Protein AF-A0A9D5MYF9-F1 (afdb_monomer_lite)

Structure (mmCIF, N/CA/C/O backbone):
data_AF-A0A9D5MYF9-F1
#
_entry.id   AF-A0A9D5MYF9-F1
#
loop_
_atom_site.group_PDB
_atom_site.id
_atom_site.type_symbol
_atom_site.label_atom_id
_atom_site.label_alt_id
_atom_site.label_comp_id
_atom_site.label_asym_id
_atom_site.label_entity_id
_atom_site.label_seq_id
_atom_site.pdbx_PDB_ins_code
_atom_site.Cartn_x
_atom_site.Cartn_y
_atom_site.Cartn_z
_atom_site.occupancy
_atom_site.B_iso_or_equiv
_atom_site.auth_seq_id
_atom_site.auth_comp_id
_atom_site.auth_asym_id
_atom_site.auth_atom_id
_atom_site.pdbx_PDB_model_num
ATOM 1 N N . MET A 1 1 ? 3.132 -4.248 -34.704 1.00 48.91 1 MET A N 1
ATOM 2 C CA . MET A 1 1 ? 4.388 -4.102 -33.923 1.00 48.91 1 MET A CA 1
ATOM 3 C C . MET A 1 1 ? 4.997 -2.710 -34.088 1.00 48.91 1 MET A C 1
ATOM 5 O O . MET A 1 1 ? 5.296 -2.095 -33.080 1.00 48.91 1 MET A O 1
ATOM 9 N N . GLN A 1 2 ? 5.105 -2.172 -35.312 1.00 52.25 2 GLN A N 1
ATOM 10 C CA . GLN A 1 2 ? 5.532 -0.778 -35.547 1.00 52.25 2 GLN A CA 1
ATOM 11 C C . GLN A 1 2 ? 4.551 0.297 -35.038 1.00 52.25 2 GLN A C 1
ATOM 13 O O . GLN A 1 2 ? 4.984 1.400 -34.733 1.00 52.25 2 GLN A O 1
ATOM 18 N N . GLU A 1 3 ? 3.259 -0.014 -34.887 1.00 58.16 3 GLU A N 1
ATOM 19 C CA . GLU A 1 3 ? 2.247 0.952 -34.410 1.00 58.16 3 GLU A CA 1
ATOM 20 C C . GLU A 1 3 ? 2.482 1.480 -32.986 1.00 58.16 3 GLU A C 1
ATOM 22 O O . GLU A 1 3 ? 2.078 2.598 -32.687 1.00 58.16 3 GLU A O 1
ATOM 27 N N . PHE A 1 4 ? 3.171 0.729 -32.121 1.00 56.75 4 PHE A N 1
ATOM 28 C CA . PHE A 1 4 ? 3.470 1.156 -30.745 1.00 56.75 4 PHE A CA 1
ATOM 29 C C . PHE A 1 4 ? 4.766 1.975 -30.623 1.00 56.75 4 PHE A C 1
ATOM 31 O O . PHE A 1 4 ? 5.121 2.409 -29.532 1.00 56.75 4 PHE A O 1
ATOM 38 N N . LEU A 1 5 ? 5.482 2.184 -31.733 1.00 62.19 5 LEU A N 1
ATOM 39 C CA . LEU A 1 5 ? 6.820 2.785 -31.769 1.00 62.19 5 LEU A CA 1
ATOM 40 C C . LEU A 1 5 ? 6.843 4.153 -32.442 1.00 62.19 5 LEU A C 1
ATOM 42 O O . LEU A 1 5 ? 7.899 4.622 -32.853 1.00 62.19 5 LEU A O 1
ATOM 46 N N . SER A 1 6 ? 5.691 4.815 -32.530 1.00 60.44 6 SER A N 1
ATOM 47 C CA . SER A 1 6 ? 5.543 6.120 -33.179 1.00 60.44 6 SER A CA 1
ATOM 48 C C . SER A 1 6 ? 6.525 7.186 -32.666 1.00 60.44 6 SER A C 1
ATOM 50 O O . SER A 1 6 ? 6.841 8.097 -33.424 1.00 60.44 6 SER A O 1
ATOM 52 N N . ASN A 1 7 ? 7.063 7.034 -31.445 1.00 64.06 7 ASN A N 1
ATOM 53 C CA . ASN A 1 7 ? 8.039 7.944 -30.832 1.00 64.06 7 ASN A CA 1
ATOM 54 C C . ASN A 1 7 ? 9.295 7.258 -30.234 1.00 64.06 7 ASN A C 1
ATOM 56 O O . ASN A 1 7 ? 10.065 7.924 -29.546 1.00 64.06 7 ASN A O 1
ATOM 60 N N . GLY A 1 8 ? 9.499 5.948 -30.427 1.00 63.88 8 GLY A N 1
ATOM 61 C CA . GLY A 1 8 ? 10.541 5.179 -29.724 1.00 63.88 8 GLY A CA 1
ATOM 62 C C . GLY A 1 8 ? 11.641 4.651 -30.644 1.00 63.88 8 GLY A C 1
ATOM 63 O O . GLY A 1 8 ? 11.347 4.029 -31.664 1.00 63.88 8 GLY A O 1
ATOM 64 N N . ASP A 1 9 ? 12.909 4.847 -30.274 1.00 71.06 9 ASP A N 1
ATOM 65 C CA . ASP A 1 9 ? 14.040 4.259 -30.997 1.00 71.06 9 ASP A CA 1
ATOM 66 C C . ASP A 1 9 ? 14.179 2.767 -30.651 1.00 71.06 9 ASP A C 1
ATOM 68 O O . ASP A 1 9 ? 14.528 2.375 -29.533 1.00 71.06 9 ASP A O 1
ATOM 72 N N . VAL A 1 10 ? 13.895 1.929 -31.649 1.00 72.50 10 VAL A N 1
ATOM 73 C CA . VAL A 1 10 ? 13.893 0.460 -31.569 1.00 72.50 10 VAL A CA 1
ATOM 74 C C . VAL A 1 10 ? 15.226 -0.096 -31.067 1.00 72.50 10 VAL A C 1
ATOM 76 O O . VAL A 1 10 ? 15.255 -1.145 -30.422 1.00 72.50 10 VAL A O 1
ATOM 79 N N . SER A 1 11 ? 16.318 0.632 -31.306 1.00 76.00 11 SER A N 1
ATOM 80 C CA . SER A 1 11 ? 17.676 0.284 -30.882 1.00 76.00 11 SER A CA 1
ATOM 81 C C . SER A 1 11 ? 17.811 0.125 -29.364 1.00 76.00 11 SER A C 1
ATOM 83 O O . SER A 1 11 ? 18.667 -0.630 -28.907 1.00 76.00 11 SER A O 1
ATOM 85 N N . TYR A 1 12 ? 16.961 0.807 -28.586 1.00 73.44 12 TYR A N 1
ATOM 86 C CA . TYR A 1 12 ? 17.037 0.865 -27.122 1.00 73.44 12 TYR A CA 1
ATOM 87 C C . TYR A 1 12 ? 16.016 -0.021 -26.394 1.00 73.44 12 TYR A C 1
ATOM 89 O O . TYR A 1 12 ? 15.959 -0.017 -25.163 1.00 73.44 12 TYR A O 1
ATOM 97 N N . LEU A 1 13 ? 15.211 -0.803 -27.121 1.00 74.81 13 LEU A N 1
ATOM 98 C CA . LEU A 1 13 ? 14.183 -1.661 -26.515 1.00 74.81 13 LEU A CA 1
ATOM 99 C C . LEU A 1 13 ? 14.727 -2.974 -25.954 1.00 74.81 13 LEU A C 1
ATOM 101 O O . LEU A 1 13 ? 14.064 -3.578 -25.120 1.00 74.81 13 LEU A O 1
ATOM 105 N N . TYR A 1 14 ? 15.892 -3.423 -26.434 1.00 83.06 14 TYR A N 1
ATOM 106 C CA . TYR A 1 14 ? 16.579 -4.654 -26.017 1.00 83.06 14 TYR A CA 1
ATOM 107 C C . TYR A 1 14 ? 15.629 -5.808 -25.611 1.00 83.06 14 TYR A C 1
ATOM 109 O O . TYR A 1 14 ? 15.732 -6.318 -24.495 1.00 83.06 14 TYR A O 1
ATOM 117 N N . PRO A 1 15 ? 14.712 -6.249 -26.498 1.00 80.69 15 PRO A N 1
ATOM 118 C CA . PRO A 1 15 ? 13.628 -7.187 -26.168 1.00 80.69 15 PRO A CA 1
ATOM 119 C C . PRO A 1 15 ? 14.103 -8.572 -25.701 1.00 80.69 15 PRO A C 1
ATOM 121 O O . PRO A 1 15 ? 13.327 -9.352 -25.161 1.00 80.69 15 PRO A O 1
ATOM 124 N N . GLN A 1 16 ? 15.374 -8.897 -25.927 1.00 86.88 16 GLN A N 1
ATOM 125 C CA . GLN A 1 16 ? 16.034 -10.093 -25.414 1.00 86.88 16 GLN A CA 1
ATOM 126 C C . GLN A 1 16 ? 16.284 -10.062 -23.898 1.00 86.88 16 GLN A C 1
ATOM 128 O O . GLN A 1 16 ? 16.585 -11.102 -23.313 1.00 86.88 16 GLN A O 1
ATOM 133 N N . LEU A 1 17 ? 16.223 -8.887 -23.264 1.00 85.69 17 LEU A N 1
ATOM 134 C CA . LEU A 1 17 ? 16.362 -8.759 -21.820 1.00 85.69 17 LEU A CA 1
ATOM 135 C C . LEU A 1 17 ? 15.024 -9.089 -21.142 1.00 85.69 17 LEU A C 1
ATOM 137 O O . LEU A 1 17 ? 13.972 -8.675 -21.621 1.00 85.69 17 LEU A O 1
ATOM 141 N N . PRO A 1 18 ? 15.039 -9.795 -19.998 1.00 86.19 18 PRO A N 1
ATOM 142 C CA . PRO A 1 18 ? 13.816 -10.175 -19.286 1.00 86.19 18 PRO A CA 1
ATOM 143 C C . PRO A 1 18 ? 13.139 -8.997 -18.566 1.00 86.19 18 PRO A C 1
ATOM 145 O O . PRO A 1 18 ? 12.102 -9.180 -17.936 1.00 86.19 18 PRO A O 1
ATOM 148 N N . MET A 1 19 ? 13.739 -7.807 -18.612 1.00 84.25 19 MET A N 1
ATOM 149 C CA . MET A 1 19 ? 13.280 -6.602 -17.930 1.00 84.25 19 MET A CA 1
ATOM 150 C C . MET A 1 19 ? 13.162 -5.449 -18.921 1.00 84.25 19 MET A C 1
ATOM 152 O O . MET A 1 19 ? 13.928 -5.369 -19.882 1.00 84.25 19 MET A O 1
ATOM 156 N N . ALA A 1 20 ? 12.232 -4.534 -18.652 1.00 87.44 20 ALA A N 1
ATOM 157 C CA . ALA A 1 20 ? 12.121 -3.308 -19.423 1.00 87.44 20 ALA A CA 1
ATOM 158 C C . ALA A 1 20 ? 13.383 -2.446 -19.261 1.00 87.44 20 ALA A C 1
ATOM 160 O O . ALA A 1 20 ? 13.934 -2.314 -18.167 1.00 87.44 20 ALA A O 1
ATOM 161 N N . THR A 1 21 ? 13.842 -1.848 -20.355 1.00 85.62 21 THR A N 1
ATOM 162 C CA . THR A 1 21 ? 15.033 -0.985 -20.367 1.00 85.62 21 THR A CA 1
ATOM 163 C C . THR A 1 21 ? 14.710 0.486 -20.158 1.00 85.62 21 THR A C 1
ATOM 165 O O . THR A 1 21 ? 15.584 1.250 -19.755 1.00 85.62 21 THR A O 1
ATOM 168 N N . THR A 1 22 ? 13.464 0.888 -20.402 1.00 86.50 22 THR A N 1
ATOM 169 C CA . THR A 1 22 ? 12.981 2.241 -20.126 1.00 86.50 22 THR A CA 1
ATOM 170 C C . THR A 1 22 ? 12.575 2.375 -18.662 1.00 86.50 22 THR A C 1
ATOM 172 O O . THR A 1 22 ? 12.059 1.428 -18.066 1.00 86.50 22 THR A O 1
ATOM 175 N N . LEU A 1 23 ? 12.762 3.564 -18.085 1.00 86.88 23 LEU A N 1
ATOM 176 C CA . LEU A 1 23 ? 12.315 3.852 -16.718 1.00 86.88 23 LEU A CA 1
ATOM 177 C C . LEU A 1 23 ? 10.795 3.694 -16.598 1.00 86.88 23 LEU A C 1
ATOM 179 O O . LEU A 1 23 ? 10.301 3.108 -15.638 1.00 86.88 23 LEU A O 1
ATOM 183 N N . GLU A 1 24 ? 10.056 4.145 -17.614 1.00 88.31 24 GLU A N 1
ATOM 184 C CA . GLU A 1 24 ? 8.607 3.992 -17.710 1.00 88.31 24 GLU A CA 1
ATOM 185 C C . GLU A 1 24 ? 8.199 2.518 -17.750 1.00 88.31 24 GLU A C 1
ATOM 187 O O . GLU A 1 24 ? 7.209 2.141 -17.141 1.00 88.31 24 GLU A O 1
ATOM 192 N N . GLY A 1 25 ? 8.958 1.655 -18.425 1.00 88.25 25 GLY A N 1
ATOM 193 C CA . GLY A 1 25 ? 8.666 0.225 -18.443 1.00 88.25 25 GLY A CA 1
ATOM 194 C C . GLY A 1 25 ? 9.023 -0.472 -17.127 1.00 88.25 25 GLY A C 1
ATOM 195 O O . GLY A 1 25 ? 8.352 -1.425 -16.743 1.00 88.25 25 GLY A O 1
ATOM 196 N N . GLN A 1 26 ? 10.051 0.005 -16.419 1.00 88.94 26 GLN A N 1
ATOM 197 C CA . GLN A 1 26 ? 10.461 -0.539 -15.120 1.00 88.94 26 GLN A CA 1
ATOM 198 C C . GLN A 1 26 ? 9.506 -0.158 -13.986 1.00 88.94 26 GLN A C 1
ATOM 200 O O . GLN A 1 26 ? 9.329 -0.949 -13.061 1.00 88.94 26 GLN A O 1
ATOM 205 N N . ILE A 1 27 ? 8.867 1.017 -14.049 1.00 92.12 27 ILE A N 1
ATOM 206 C CA . ILE A 1 27 ? 7.917 1.446 -13.012 1.00 92.12 27 ILE A CA 1
ATOM 207 C C . ILE A 1 27 ? 6.567 0.722 -13.109 1.00 92.12 27 ILE A C 1
ATOM 209 O O . ILE A 1 27 ? 5.915 0.534 -12.086 1.00 92.12 27 ILE A O 1
ATOM 213 N N . ILE A 1 28 ? 6.161 0.266 -14.301 1.00 92.75 28 ILE A N 1
ATOM 214 C CA . ILE A 1 28 ? 4.888 -0.446 -14.527 1.00 92.75 28 ILE A CA 1
ATOM 215 C C . ILE A 1 28 ? 4.689 -1.646 -13.586 1.00 92.75 28 ILE A C 1
ATOM 217 O O . ILE A 1 28 ? 3.675 -1.654 -12.893 1.00 92.75 28 ILE A O 1
ATOM 221 N N . PRO A 1 29 ? 5.607 -2.630 -13.485 1.00 92.88 29 PRO A N 1
ATOM 222 C CA . PRO A 1 29 ? 5.408 -3.775 -12.591 1.00 92.88 29 PRO A CA 1
ATOM 223 C C . PRO A 1 29 ? 5.352 -3.380 -11.109 1.00 92.88 29 PRO A C 1
ATOM 225 O O . PRO A 1 29 ? 4.657 -4.023 -10.332 1.00 92.88 29 PRO A O 1
ATOM 228 N N . ILE A 1 30 ? 6.052 -2.313 -10.707 1.00 93.81 30 ILE A N 1
ATOM 229 C CA . ILE A 1 30 ? 5.993 -1.803 -9.329 1.00 93.81 30 ILE A CA 1
ATOM 230 C C . ILE A 1 30 ? 4.627 -1.160 -9.064 1.00 93.81 30 ILE A C 1
ATOM 232 O O . ILE A 1 30 ? 4.017 -1.411 -8.028 1.00 93.81 30 ILE A O 1
ATOM 236 N N . ALA A 1 31 ? 4.130 -0.349 -10.002 1.00 94.56 31 ALA A N 1
ATOM 237 C CA . ALA A 1 31 ? 2.816 0.275 -9.903 1.00 94.56 31 ALA A CA 1
ATOM 238 C C . ALA A 1 31 ? 1.690 -0.769 -9.862 1.00 94.56 31 ALA A C 1
ATOM 240 O O . ALA A 1 31 ? 0.752 -0.614 -9.082 1.00 94.56 31 ALA A O 1
ATOM 241 N N . ASP A 1 32 ? 1.813 -1.836 -10.653 1.00 95.88 32 ASP A N 1
ATOM 242 C CA . ASP A 1 32 ? 0.854 -2.941 -10.680 1.00 95.88 32 ASP A CA 1
ATOM 243 C C . ASP A 1 32 ? 0.825 -3.693 -9.339 1.00 95.88 32 ASP A C 1
ATOM 245 O O . ASP A 1 32 ? -0.243 -3.882 -8.761 1.00 95.88 32 ASP A O 1
ATOM 249 N N . GLU A 1 33 ? 1.992 -4.004 -8.759 1.00 95.25 33 GLU A N 1
ATOM 250 C CA . GLU A 1 33 ? 2.065 -4.626 -7.430 1.00 95.25 33 GLU A CA 1
ATOM 251 C C . GLU A 1 33 ? 1.467 -3.711 -6.344 1.00 95.25 33 GLU A C 1
ATOM 253 O O . GLU A 1 33 ? 0.706 -4.178 -5.499 1.00 95.25 33 GLU A O 1
ATOM 258 N N . ILE A 1 34 ? 1.743 -2.399 -6.364 1.00 93.88 34 ILE A N 1
ATOM 259 C CA . ILE A 1 34 ? 1.140 -1.448 -5.409 1.00 93.88 34 ILE A CA 1
ATOM 260 C C . ILE A 1 34 ? -0.388 -1.422 -5.557 1.00 93.88 34 ILE A C 1
ATOM 262 O O . ILE A 1 34 ? -1.100 -1.456 -4.549 1.00 93.88 34 ILE A O 1
ATOM 266 N N . ALA A 1 35 ? -0.900 -1.382 -6.789 1.00 93.75 35 ALA A N 1
ATOM 267 C CA . ALA A 1 35 ? -2.334 -1.377 -7.062 1.00 93.75 35 ALA A CA 1
ATOM 268 C C . ALA A 1 35 ? -2.999 -2.680 -6.596 1.00 93.75 35 ALA A C 1
ATOM 270 O O . ALA A 1 35 ? -4.026 -2.638 -5.916 1.00 93.75 35 ALA A O 1
ATOM 271 N N . GLN A 1 36 ? -2.384 -3.829 -6.880 1.00 94.44 36 GLN A N 1
ATOM 272 C CA . GLN A 1 36 ? -2.890 -5.126 -6.446 1.00 94.44 36 GLN A CA 1
ATOM 273 C C . GLN A 1 36 ? -2.933 -5.226 -4.917 1.00 94.44 36 GLN A C 1
ATOM 275 O O . GLN A 1 36 ? -3.966 -5.578 -4.354 1.00 94.44 36 GLN A O 1
ATOM 280 N N . ARG A 1 37 ? -1.860 -4.825 -4.221 1.00 90.75 37 ARG A N 1
ATOM 281 C CA . ARG A 1 37 ? -1.830 -4.815 -2.747 1.00 90.75 37 ARG A CA 1
ATOM 282 C C . ARG A 1 37 ? -2.840 -3.854 -2.138 1.00 90.75 37 ARG A C 1
ATOM 284 O O . ARG A 1 37 ? -3.387 -4.148 -1.078 1.00 90.75 37 ARG A O 1
ATOM 291 N N . SER A 1 38 ? -3.081 -2.717 -2.787 1.00 90.38 38 SER A N 1
ATOM 292 C CA . SER A 1 38 ? -4.120 -1.777 -2.373 1.00 90.38 38 SER A CA 1
ATOM 293 C C . SER A 1 38 ? -5.500 -2.424 -2.416 1.00 90.38 38 SER A C 1
ATOM 295 O O . SER A 1 38 ? -6.250 -2.306 -1.451 1.00 90.38 38 SER A O 1
ATOM 297 N N . HIS A 1 39 ? -5.828 -3.103 -3.516 1.00 91.44 39 HIS A N 1
ATOM 298 C CA . HIS A 1 39 ? -7.108 -3.790 -3.664 1.00 91.44 39 HIS A CA 1
ATOM 299 C C . HIS A 1 39 ? -7.252 -4.944 -2.675 1.00 91.44 39 HIS A C 1
ATOM 301 O O . HIS A 1 39 ? -8.260 -5.007 -1.979 1.00 91.44 39 HIS A O 1
ATOM 307 N N . ASP A 1 40 ? -6.220 -5.779 -2.525 1.00 92.75 40 ASP A N 1
ATOM 308 C CA . ASP A 1 40 ? -6.224 -6.875 -1.551 1.00 92.75 40 ASP A CA 1
ATOM 309 C C . ASP A 1 40 ? -6.501 -6.364 -0.127 1.00 92.75 40 ASP A C 1
ATOM 311 O O . ASP A 1 40 ? -7.241 -6.988 0.638 1.00 92.75 40 ASP A O 1
ATOM 315 N N . LEU A 1 41 ? -5.900 -5.228 0.246 1.00 90.19 41 LEU A N 1
ATOM 316 C CA . LEU A 1 41 ? -6.079 -4.623 1.562 1.00 90.19 41 LEU A CA 1
ATOM 317 C C . LEU A 1 41 ? -7.499 -4.069 1.748 1.00 90.19 41 LEU A C 1
ATOM 319 O O . LEU A 1 41 ? -8.104 -4.306 2.794 1.00 90.19 41 LEU A O 1
ATOM 323 N N . ASP A 1 42 ? -8.022 -3.353 0.754 1.00 90.94 42 ASP A N 1
ATOM 324 C CA . ASP A 1 42 ? -9.369 -2.773 0.790 1.00 90.94 42 ASP A CA 1
ATOM 325 C C . ASP A 1 42 ? -10.447 -3.871 0.849 1.00 90.94 42 ASP A C 1
ATOM 327 O O . ASP A 1 42 ? -11.310 -3.852 1.728 1.00 90.94 42 ASP A O 1
ATOM 331 N N . ASP A 1 43 ? -10.316 -4.911 0.020 1.00 92.44 43 ASP A N 1
ATOM 332 C CA . ASP A 1 43 ? -11.210 -6.074 0.010 1.00 92.44 43 ASP A CA 1
ATOM 333 C C . ASP A 1 43 ? -11.128 -6.871 1.323 1.00 92.44 43 ASP A C 1
ATOM 335 O O . ASP A 1 43 ? -12.145 -7.345 1.843 1.00 92.44 43 ASP A O 1
ATOM 339 N N . SER A 1 44 ? -9.935 -6.996 1.915 1.00 92.06 44 SER A N 1
ATOM 340 C CA . SER A 1 44 ? -9.753 -7.653 3.219 1.00 92.06 44 SER A CA 1
ATOM 341 C C . SER A 1 44 ? -10.449 -6.893 4.352 1.00 92.06 44 SER A C 1
ATOM 343 O O . SER A 1 44 ? -11.042 -7.518 5.236 1.00 92.06 44 SER A O 1
ATOM 345 N N . PHE A 1 45 ? -10.417 -5.557 4.318 1.00 90.31 45 PHE A N 1
ATOM 346 C CA . PHE A 1 45 ? -11.155 -4.718 5.261 1.00 90.31 45 PHE A CA 1
ATOM 347 C C . PHE A 1 45 ? -12.667 -4.782 5.027 1.00 90.31 45 PHE A C 1
ATOM 349 O O . PHE A 1 45 ? -13.431 -4.915 5.985 1.00 90.31 45 PHE A O 1
ATOM 356 N N . ALA A 1 46 ? -13.114 -4.714 3.770 1.00 88.62 46 ALA A N 1
ATOM 357 C CA . ALA A 1 46 ? -14.530 -4.752 3.410 1.00 88.62 46 ALA A CA 1
ATOM 358 C C . ALA A 1 46 ? -15.188 -6.101 3.748 1.00 88.62 46 ALA A C 1
ATOM 360 O O . 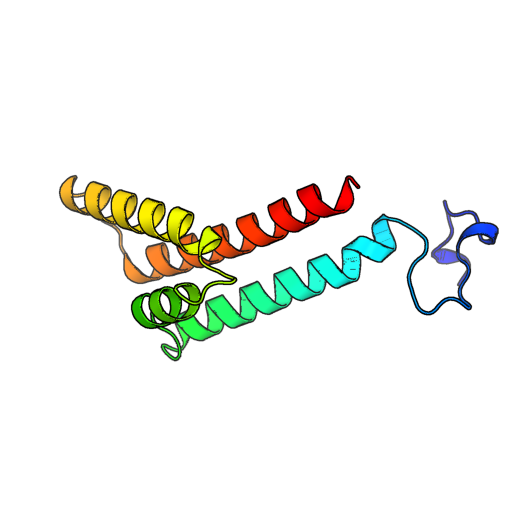ALA A 1 46 ? -16.338 -6.144 4.185 1.00 88.62 46 ALA A O 1
ATOM 361 N N . SER A 1 47 ? -14.449 -7.202 3.592 1.00 91.38 47 SER A N 1
ATOM 362 C CA . SER A 1 47 ? -14.898 -8.556 3.944 1.00 91.38 47 SER A CA 1
ATOM 363 C C . SER A 1 47 ? -14.800 -8.879 5.440 1.00 91.38 47 SER A C 1
ATOM 365 O O . SER A 1 47 ? -15.312 -9.912 5.873 1.00 91.38 47 SER A O 1
ATOM 367 N N . GLY A 1 48 ? -14.156 -8.019 6.239 1.00 87.75 48 GLY A N 1
ATOM 368 C CA . GLY A 1 48 ? -13.929 -8.241 7.669 1.00 87.75 48 GLY A CA 1
ATOM 369 C C . GLY A 1 48 ? -12.920 -9.352 7.983 1.00 87.75 48 GLY A C 1
ATOM 370 O O . GLY A 1 48 ? -12.851 -9.801 9.125 1.00 87.75 48 GLY A O 1
ATOM 371 N N . ILE A 1 49 ? -12.150 -9.809 6.987 1.00 90.38 49 ILE A N 1
ATOM 372 C CA . ILE A 1 49 ? -11.066 -10.790 7.166 1.00 90.38 49 ILE A CA 1
ATOM 373 C C . ILE A 1 49 ? -9.911 -10.173 7.959 1.00 90.38 49 ILE A C 1
ATOM 375 O O . ILE A 1 49 ? -9.259 -10.866 8.741 1.00 90.38 49 ILE A O 1
ATOM 379 N N . LEU A 1 50 ? -9.670 -8.878 7.745 1.00 87.75 50 LEU A N 1
ATOM 380 C CA . LEU A 1 50 ? -8.651 -8.097 8.425 1.00 87.75 50 LEU A CA 1
ATOM 381 C C . LEU A 1 50 ? -9.299 -6.920 9.153 1.00 87.75 50 LEU A C 1
ATOM 383 O O . LEU A 1 50 ? -10.026 -6.135 8.547 1.00 87.75 50 LEU A O 1
ATOM 387 N N . ASP A 1 51 ? -8.984 -6.754 10.433 1.00 86.88 51 ASP A N 1
ATOM 388 C CA . ASP A 1 51 ? -9.293 -5.542 11.188 1.00 86.88 51 ASP A CA 1
ATOM 389 C C . ASP A 1 51 ? -8.043 -4.667 11.418 1.00 86.88 51 ASP A C 1
ATOM 391 O O . ASP A 1 51 ? -6.893 -5.051 11.171 1.00 86.88 51 ASP A O 1
ATOM 395 N N . VAL A 1 52 ? -8.264 -3.433 11.877 1.00 83.44 52 VAL A N 1
ATOM 396 C CA . VAL A 1 52 ? -7.184 -2.453 12.077 1.00 83.44 52 VAL A CA 1
ATOM 397 C C . VAL A 1 52 ? -6.221 -2.863 13.192 1.00 83.44 52 VAL A C 1
ATOM 399 O O . VAL A 1 52 ? -5.030 -2.547 13.124 1.00 83.44 52 VAL A O 1
ATOM 402 N N . GLU A 1 53 ? -6.693 -3.577 14.213 1.00 85.06 53 GLU A N 1
ATOM 403 C CA . GLU A 1 53 ? -5.839 -4.043 15.301 1.00 85.06 53 GLU A CA 1
ATOM 404 C C . GLU A 1 53 ? -4.915 -5.169 14.829 1.00 85.06 53 GLU A C 1
ATOM 406 O O . GLU A 1 53 ? -3.711 -5.132 15.097 1.00 85.06 53 GLU A O 1
ATOM 411 N N . GLN A 1 54 ? -5.445 -6.115 14.057 1.00 87.81 54 GLN A N 1
ATOM 412 C CA . GLN A 1 54 ? -4.688 -7.161 13.385 1.00 87.81 54 GLN A CA 1
ATOM 413 C C . GLN A 1 54 ? -3.631 -6.550 12.467 1.00 87.81 54 GLN A C 1
ATOM 415 O O . GLN A 1 54 ? -2.454 -6.893 12.597 1.00 87.81 54 GLN A O 1
ATOM 420 N N . LEU A 1 55 ? -3.998 -5.586 11.613 1.00 85.94 55 LEU A N 1
ATOM 421 C CA . LEU A 1 55 ? -3.030 -4.887 10.765 1.00 85.94 55 LEU A CA 1
ATOM 422 C C . LEU A 1 55 ? -1.939 -4.207 11.605 1.00 85.94 55 LEU A C 1
ATOM 424 O O . LEU A 1 55 ? -0.751 -4.368 11.331 1.00 85.94 55 LEU A O 1
ATOM 428 N N . ARG A 1 56 ? -2.308 -3.485 12.670 1.00 83.81 56 ARG A N 1
ATOM 429 C CA . ARG A 1 56 ? -1.341 -2.834 13.569 1.00 83.81 56 ARG A CA 1
ATOM 430 C C . ARG A 1 56 ? -0.371 -3.841 14.193 1.00 83.81 56 ARG A C 1
ATOM 432 O O . ARG A 1 56 ? 0.825 -3.550 14.302 1.00 83.81 56 ARG A O 1
ATOM 439 N N . ASN A 1 57 ? -0.878 -5.006 14.586 1.00 85.69 57 ASN A N 1
ATOM 440 C CA . ASN A 1 57 ? -0.084 -6.095 15.139 1.00 85.69 57 ASN A CA 1
ATOM 441 C C . ASN A 1 57 ? 0.867 -6.675 14.082 1.00 85.69 57 ASN A C 1
ATOM 443 O O . ASN A 1 57 ? 2.050 -6.848 14.378 1.00 85.69 57 ASN A O 1
ATOM 447 N N . TYR A 1 58 ? 0.419 -6.869 12.838 1.00 83.31 58 TYR A N 1
ATOM 448 C CA . TYR A 1 58 ? 1.292 -7.287 11.733 1.00 83.31 58 TYR A CA 1
ATOM 449 C C . TYR A 1 58 ? 2.411 -6.275 11.472 1.00 83.31 58 TYR A C 1
ATOM 451 O O . TYR A 1 58 ? 3.582 -6.643 11.378 1.00 83.31 58 TYR A O 1
ATOM 459 N N . LEU A 1 59 ? 2.082 -4.985 11.447 1.00 81.62 59 LEU A N 1
ATOM 460 C CA . LEU A 1 59 ? 3.055 -3.914 11.215 1.00 81.62 59 LEU A CA 1
ATOM 461 C C . LEU A 1 59 ? 4.007 -3.677 12.400 1.00 81.62 59 LEU A C 1
ATOM 463 O O . LEU A 1 59 ? 4.995 -2.956 12.270 1.00 81.62 59 LEU A O 1
ATOM 467 N N . SER A 1 60 ? 3.742 -4.283 13.563 1.00 78.88 60 SER A N 1
ATOM 468 C CA . SER A 1 60 ? 4.638 -4.226 14.728 1.00 78.88 60 SER A CA 1
ATOM 469 C C . SER A 1 60 ? 5.910 -5.064 14.565 1.00 78.88 60 SER A C 1
ATOM 471 O O . SER A 1 60 ? 6.893 -4.862 15.291 1.00 78.88 60 SER A O 1
ATOM 473 N N . LEU A 1 61 ? 5.925 -5.952 13.566 1.00 78.44 61 LEU A N 1
ATOM 474 C CA . LEU A 1 61 ? 7.095 -6.718 13.164 1.00 78.44 61 LEU A CA 1
ATOM 475 C C . LEU A 1 61 ? 8.169 -5.781 12.582 1.00 78.44 61 LEU A C 1
ATOM 477 O O . LEU A 1 61 ? 7.880 -4.861 11.819 1.00 78.44 61 LEU A O 1
ATOM 481 N N . GLN A 1 62 ? 9.435 -6.019 12.946 1.00 61.94 62 GLN A N 1
ATOM 482 C CA . GLN A 1 62 ? 10.560 -5.072 12.804 1.00 61.94 62 GLN A CA 1
ATOM 483 C C . GLN A 1 62 ? 10.694 -4.378 11.433 1.00 61.94 62 GLN A C 1
ATOM 485 O O . GLN A 1 62 ? 11.112 -3.225 11.388 1.00 61.94 62 GLN A O 1
ATOM 490 N N . LYS A 1 63 ? 10.332 -5.043 10.328 1.00 69.00 63 LYS A N 1
ATOM 491 C CA . LYS A 1 63 ? 10.500 -4.520 8.960 1.00 69.00 63 LYS A CA 1
ATOM 492 C C . LYS A 1 63 ? 9.444 -3.495 8.531 1.00 69.00 63 LYS A C 1
ATOM 494 O O . LYS A 1 63 ? 9.689 -2.761 7.586 1.00 69.00 63 LYS A O 1
ATOM 499 N N . MET A 1 64 ? 8.295 -3.436 9.205 1.00 72.69 64 MET A N 1
ATOM 500 C CA . MET A 1 64 ? 7.157 -2.593 8.803 1.00 72.69 64 MET A CA 1
ATOM 501 C C . MET A 1 64 ? 6.803 -1.524 9.842 1.00 72.69 64 MET A C 1
ATOM 503 O O . MET A 1 64 ? 5.782 -0.847 9.740 1.00 72.69 64 MET A O 1
ATOM 507 N N . ARG A 1 65 ? 7.679 -1.314 10.831 1.00 79.88 65 ARG A N 1
ATOM 508 C CA . ARG A 1 65 ? 7.448 -0.355 11.916 1.00 79.88 65 ARG A CA 1
ATOM 509 C C . ARG A 1 65 ? 7.286 1.088 11.414 1.00 79.88 65 ARG A C 1
ATOM 511 O O . ARG A 1 65 ? 6.593 1.877 12.049 1.00 79.88 65 ARG A O 1
ATOM 518 N N . SER A 1 66 ? 7.876 1.431 10.267 1.00 81.62 66 SER A N 1
ATOM 519 C CA . SER A 1 66 ? 7.723 2.740 9.613 1.00 81.62 66 SER A CA 1
ATOM 520 C C . SER A 1 66 ? 6.263 3.079 9.282 1.00 81.62 66 SER A C 1
ATOM 522 O O . SER A 1 66 ? 5.866 4.234 9.431 1.00 81.62 66 SER A O 1
ATOM 524 N N . LEU A 1 67 ? 5.447 2.079 8.928 1.00 81.25 67 LEU A N 1
ATOM 525 C CA . LEU A 1 67 ? 4.021 2.237 8.619 1.00 81.25 67 LEU A CA 1
ATOM 526 C C . LEU A 1 67 ? 3.153 2.489 9.860 1.00 81.25 67 LEU A C 1
ATOM 528 O O . LEU A 1 67 ? 2.061 3.045 9.745 1.00 81.25 67 LEU A O 1
ATOM 532 N N . GLN A 1 68 ? 3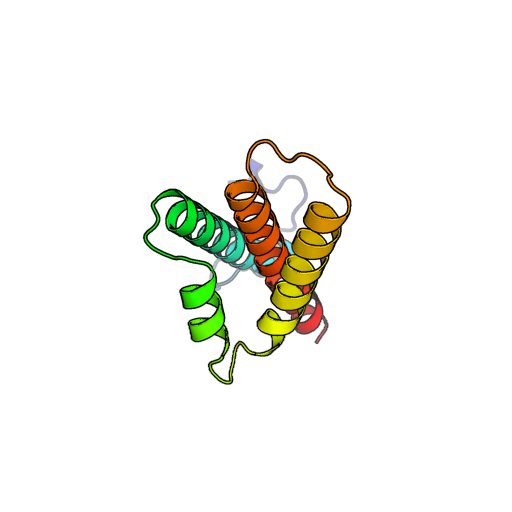.632 2.159 11.066 1.00 82.44 68 GLN A N 1
ATOM 533 C CA . GLN A 1 68 ? 2.860 2.385 12.293 1.00 82.44 68 GLN A CA 1
ATOM 534 C C . GLN A 1 68 ? 2.631 3.869 12.587 1.00 82.44 68 GLN A C 1
ATOM 536 O O . GLN A 1 68 ? 1.600 4.236 13.149 1.00 82.44 68 GLN A O 1
ATOM 541 N N . LYS A 1 69 ? 3.582 4.734 12.221 1.00 84.19 69 LYS A N 1
ATOM 542 C CA . LYS A 1 69 ? 3.490 6.168 12.510 1.00 84.19 69 LYS A CA 1
ATOM 543 C C . LYS A 1 69 ? 2.351 6.842 11.719 1.00 84.19 69 LYS A C 1
ATOM 545 O O . LYS A 1 69 ? 1.536 7.505 12.360 1.00 84.19 69 LYS A O 1
ATOM 550 N N . PRO A 1 70 ? 2.222 6.662 10.387 1.00 83.88 70 PRO A N 1
ATOM 551 C CA . PRO A 1 70 ? 1.049 7.121 9.636 1.00 83.88 70 PRO A CA 1
ATOM 552 C C . PRO A 1 70 ? -0.285 6.628 10.213 1.00 83.88 70 PRO A C 1
ATOM 554 O O . PRO A 1 70 ? -1.213 7.419 10.376 1.00 83.88 70 PRO A O 1
ATOM 557 N N . LEU A 1 71 ? -0.359 5.352 10.604 1.00 85.00 71 LEU A N 1
ATOM 558 C CA . LEU A 1 71 ? -1.551 4.759 11.222 1.00 85.00 71 LEU A CA 1
ATOM 559 C C . LEU A 1 71 ? -1.953 5.462 12.522 1.00 85.00 71 LEU A C 1
ATOM 561 O O . LEU A 1 71 ? -3.109 5.837 12.695 1.00 85.00 71 LEU A O 1
ATOM 565 N N . GLN A 1 72 ? -0.993 5.702 13.417 1.00 85.44 72 GLN A N 1
ATOM 566 C CA . GLN A 1 72 ? -1.244 6.413 14.674 1.00 85.44 72 GLN A CA 1
ATOM 567 C C . GLN A 1 72 ? -1.765 7.838 14.444 1.00 85.44 72 GLN A C 1
ATOM 569 O O . GLN A 1 72 ? -2.642 8.297 15.176 1.00 85.44 72 GLN A O 1
ATOM 574 N N . ILE A 1 73 ? -1.255 8.531 13.421 1.00 86.81 73 ILE A N 1
ATOM 575 C CA . ILE A 1 73 ? -1.713 9.880 13.059 1.00 86.81 73 ILE A CA 1
ATOM 576 C C . ILE A 1 73 ? -3.174 9.847 12.594 1.00 86.81 73 ILE A C 1
ATOM 578 O O . ILE A 1 73 ? -3.964 10.696 13.009 1.00 86.81 73 ILE A O 1
ATOM 582 N N . ILE A 1 74 ? -3.549 8.866 11.767 1.00 86.81 74 ILE A N 1
ATOM 583 C CA . ILE A 1 74 ? -4.928 8.703 11.285 1.00 86.81 74 ILE A CA 1
ATOM 584 C C . ILE A 1 74 ? -5.882 8.450 12.452 1.00 86.81 74 ILE A C 1
ATOM 586 O O . ILE A 1 74 ? -6.892 9.147 12.561 1.00 86.81 74 ILE A O 1
ATOM 590 N N . GLU A 1 75 ? -5.541 7.513 13.341 1.00 84.31 75 GLU A N 1
ATOM 591 C CA . GLU A 1 75 ? -6.341 7.199 14.530 1.00 84.31 75 GLU A CA 1
ATOM 592 C C . GLU A 1 75 ? -6.558 8.431 15.407 1.00 84.31 75 GLU A C 1
ATOM 594 O O . GLU A 1 75 ? -7.683 8.740 15.805 1.00 84.31 75 GLU A O 1
ATOM 599 N N . HIS A 1 76 ? -5.488 9.182 15.670 1.00 86.81 76 HIS A N 1
ATOM 600 C CA . HIS A 1 76 ? -5.571 10.397 16.469 1.00 86.81 76 HIS A CA 1
ATOM 601 C C . HIS A 1 76 ? -6.516 11.428 15.836 1.00 86.81 76 HIS A C 1
ATOM 603 O O . HIS A 1 76 ? -7.409 11.941 16.505 1.00 86.81 76 HIS A O 1
ATOM 609 N N . GLN A 1 77 ? -6.394 11.667 14.528 1.00 85.44 77 GLN A N 1
ATOM 610 C CA . GLN A 1 77 ? -7.251 12.611 13.805 1.00 85.44 77 GLN A CA 1
ATOM 611 C C . GLN A 1 77 ? -8.724 12.184 13.770 1.00 85.44 77 GLN A C 1
ATOM 613 O O . GLN A 1 77 ? -9.612 13.037 13.830 1.00 85.44 77 GLN A O 1
ATOM 618 N N . LEU A 1 78 ? -9.003 10.882 13.671 1.00 83.44 78 LEU A N 1
ATOM 619 C CA . LEU A 1 78 ? -10.370 10.359 13.725 1.00 83.44 78 LEU A CA 1
ATOM 620 C C . LEU A 1 78 ? -10.976 10.525 15.123 1.00 83.44 78 LEU A C 1
ATOM 622 O O . LEU A 1 78 ? -12.135 10.928 15.240 1.00 83.44 78 LEU A O 1
ATOM 626 N N . ASN A 1 79 ? -10.192 10.283 16.174 1.00 83.38 79 ASN A N 1
ATOM 627 C CA . ASN A 1 79 ? -10.629 10.479 17.555 1.00 83.38 79 ASN A CA 1
ATOM 628 C C . ASN A 1 79 ? -10.892 11.959 17.867 1.00 83.38 79 ASN A C 1
ATOM 630 O O . ASN A 1 79 ? -11.965 12.289 18.367 1.00 83.38 79 ASN A O 1
ATOM 634 N N . GLU A 1 80 ? -10.002 12.871 17.465 1.00 84.38 80 GLU A N 1
ATOM 635 C CA . GLU A 1 80 ? -10.244 14.313 17.609 1.00 84.38 80 GLU A CA 1
ATOM 636 C C . GLU A 1 80 ? -11.507 14.774 16.863 1.00 84.38 80 GLU A C 1
ATOM 638 O O . GLU A 1 80 ? -12.245 15.649 17.325 1.00 84.38 80 GLU A O 1
ATOM 643 N N . ALA A 1 81 ? -11.765 14.218 15.676 1.00 79.81 81 ALA A N 1
ATOM 644 C CA . ALA A 1 81 ? -12.941 14.569 14.889 1.00 79.81 81 ALA A CA 1
ATOM 645 C C . ALA A 1 81 ? -14.243 14.060 15.536 1.00 79.81 81 ALA A C 1
ATOM 647 O O . ALA A 1 81 ? -15.247 14.783 15.511 1.00 79.81 81 ALA A O 1
ATOM 648 N N . LYS A 1 82 ? -14.213 12.873 16.166 1.00 77.19 82 LYS A N 1
ATOM 649 C CA . LYS A 1 82 ? -15.311 12.350 16.999 1.00 77.19 82 LYS A CA 1
ATOM 650 C C . LYS A 1 82 ? -15.598 13.267 18.187 1.00 77.19 82 LYS A C 1
ATOM 652 O O . LYS A 1 82 ? -16.751 13.636 18.402 1.00 77.19 82 LYS A O 1
ATOM 657 N N . GLU A 1 83 ? -14.566 13.679 18.923 1.00 79.12 83 GLU A N 1
ATOM 658 C CA . GLU A 1 83 ? -14.700 14.568 20.089 1.00 79.12 83 GLU A CA 1
ATOM 659 C C . GLU A 1 83 ? -15.316 15.924 19.718 1.00 79.12 83 GLU A C 1
ATOM 661 O O . GLU A 1 83 ? -16.151 16.466 20.444 1.00 79.12 83 GLU A O 1
ATOM 666 N N . LYS A 1 84 ? -14.990 16.438 18.526 1.00 81.44 84 LYS A N 1
ATOM 667 C CA . LYS A 1 84 ? -15.554 17.679 17.966 1.00 81.44 84 LYS A CA 1
ATOM 668 C C . LYS A 1 84 ? -16.987 17.520 17.418 1.00 81.44 84 LYS A C 1
ATOM 670 O O . LYS A 1 84 ? -17.483 18.442 16.774 1.00 81.44 84 LYS A O 1
ATOM 675 N N . ARG A 1 85 ? -17.655 16.379 17.657 1.00 66.69 85 ARG A N 1
ATOM 676 C CA . ARG A 1 85 ? -19.012 16.022 17.177 1.00 66.69 85 ARG A CA 1
ATOM 677 C C . ARG A 1 85 ? -19.208 16.190 15.668 1.00 66.69 85 ARG A C 1
ATOM 679 O O . ARG A 1 85 ? -20.314 16.482 15.212 1.00 66.69 85 ARG A O 1
ATOM 686 N N . ARG A 1 86 ? -18.151 16.013 14.872 1.00 67.25 86 ARG A N 1
ATOM 687 C CA . ARG A 1 86 ? -18.308 15.931 13.417 1.00 67.25 86 ARG A CA 1
ATOM 688 C C . ARG A 1 86 ? -18.976 14.593 13.115 1.00 67.25 86 ARG A C 1
ATOM 690 O O . ARG A 1 86 ? -18.404 13.541 13.386 1.00 67.25 86 ARG A O 1
ATOM 697 N N . VAL A 1 87 ? -20.219 14.640 12.642 1.00 58.41 87 VAL A N 1
ATOM 698 C CA . VAL A 1 87 ? -20.985 13.437 12.306 1.00 58.41 87 VAL A CA 1
ATOM 699 C C . VAL A 1 87 ? -20.399 12.841 11.034 1.00 58.41 87 VAL A C 1
ATOM 701 O O . VAL A 1 87 ? -20.426 13.473 9.980 1.00 58.41 87 VAL A O 1
ATOM 704 N N . PHE A 1 88 ? -19.886 11.622 11.139 1.00 64.69 88 PHE A N 1
ATOM 705 C CA . PHE A 1 88 ? -19.551 10.797 9.987 1.00 64.69 88 PHE A CA 1
ATOM 706 C C . PHE A 1 88 ? -20.615 9.716 9.862 1.00 64.69 88 PHE A C 1
ATOM 708 O O . PHE A 1 88 ? -20.946 9.058 10.847 1.00 64.69 88 PHE A O 1
ATOM 715 N N . VAL A 1 89 ? -21.148 9.550 8.651 1.00 65.50 89 VAL A N 1
ATOM 716 C CA . VAL A 1 89 ? -22.177 8.544 8.350 1.00 65.50 89 VAL A CA 1
ATOM 717 C C . VAL A 1 89 ? -21.617 7.125 8.530 1.00 65.50 89 VAL A C 1
ATOM 719 O O . VAL A 1 89 ? -22.346 6.249 8.983 1.00 65.50 89 VAL A O 1
ATOM 722 N N . ASN A 1 90 ? -20.315 6.920 8.272 1.00 80.38 90 ASN A N 1
ATOM 723 C CA . ASN A 1 90 ? -19.617 5.656 8.509 1.00 80.38 90 ASN A CA 1
ATOM 724 C C . ASN A 1 90 ? -18.139 5.878 8.895 1.00 80.38 90 ASN A C 1
ATOM 726 O O . ASN A 1 90 ? -17.286 6.160 8.055 1.00 80.38 90 ASN A O 1
ATOM 730 N N . ILE A 1 91 ? -17.833 5.798 10.192 1.00 81.06 91 ILE A N 1
ATOM 731 C CA . ILE A 1 91 ? -16.478 6.039 10.725 1.00 81.06 91 ILE A CA 1
ATOM 732 C C . ILE A 1 91 ? -15.513 4.913 10.359 1.00 81.06 91 ILE A C 1
ATOM 734 O O . ILE A 1 91 ? -14.331 5.172 10.145 1.00 81.06 91 ILE A O 1
ATOM 738 N N . GLU A 1 92 ? -16.006 3.680 10.308 1.00 81.94 92 GLU A N 1
ATOM 739 C CA . GLU A 1 92 ? -15.172 2.504 10.076 1.00 81.94 92 GLU A CA 1
ATOM 740 C C . GLU A 1 92 ? -14.699 2.470 8.621 1.00 81.94 92 GLU A C 1
ATOM 742 O O . GLU A 1 92 ? -13.508 2.327 8.368 1.00 81.94 92 GLU A O 1
ATOM 747 N N . GLU A 1 93 ? -15.600 2.735 7.674 1.00 83.38 93 GLU A N 1
ATOM 748 C CA . GLU A 1 93 ? -15.268 2.884 6.252 1.00 83.38 93 GLU A CA 1
ATOM 749 C C . GLU A 1 93 ? -14.301 4.050 6.009 1.00 83.38 93 GLU A C 1
ATOM 751 O O . GLU A 1 93 ? -13.307 3.903 5.297 1.00 83.38 93 GLU A O 1
ATOM 756 N N . LEU A 1 94 ? -14.518 5.190 6.679 1.00 86.12 94 LEU A N 1
ATOM 757 C CA . LEU A 1 94 ? -13.580 6.310 6.623 1.00 86.12 94 LEU A CA 1
ATOM 758 C C . LEU A 1 94 ? -12.200 5.913 7.164 1.00 86.12 94 LEU A C 1
ATOM 760 O O . LEU A 1 94 ? -11.181 6.287 6.588 1.00 86.12 94 LEU A O 1
ATOM 764 N N . ARG A 1 95 ? -12.145 5.165 8.269 1.00 86.88 95 ARG A N 1
ATOM 765 C CA . ARG A 1 95 ? -10.886 4.675 8.835 1.00 86.88 95 ARG A CA 1
ATOM 766 C C . ARG A 1 95 ? -10.178 3.743 7.858 1.00 86.88 95 ARG A C 1
ATOM 768 O O . ARG A 1 95 ? -8.997 3.958 7.604 1.00 86.88 95 ARG A O 1
ATOM 775 N N . HIS A 1 96 ? -10.886 2.773 7.280 1.00 88.62 96 HIS A N 1
ATOM 776 C CA . HIS A 1 96 ? -10.327 1.830 6.307 1.00 88.62 96 HIS A CA 1
ATOM 777 C C . HIS A 1 96 ? -9.756 2.559 5.091 1.00 88.62 96 HIS A C 1
ATOM 779 O O . HIS A 1 96 ? -8.569 2.416 4.807 1.00 88.62 96 HIS A O 1
ATOM 785 N N . SER A 1 97 ? -10.541 3.443 4.470 1.00 87.31 97 SER A N 1
ATOM 786 C CA . SER A 1 97 ? -10.099 4.233 3.318 1.00 87.31 97 SER A CA 1
ATOM 787 C C . SER A 1 97 ? -8.820 5.024 3.617 1.00 87.31 97 SER A C 1
ATOM 789 O O . SER A 1 97 ? -7.860 4.977 2.849 1.00 87.31 97 SER A O 1
ATOM 791 N N . ARG A 1 98 ? -8.746 5.692 4.777 1.00 89.12 98 ARG A N 1
ATOM 792 C CA . ARG A 1 98 ? -7.555 6.469 5.160 1.00 89.12 98 ARG A CA 1
ATOM 793 C C . ARG A 1 98 ? -6.328 5.598 5.407 1.00 89.12 98 ARG A C 1
ATOM 795 O O . ARG A 1 98 ? -5.218 6.019 5.086 1.00 89.12 98 ARG A O 1
ATOM 802 N N . ILE A 1 99 ? -6.517 4.417 5.991 1.00 88.94 99 ILE A N 1
ATOM 803 C CA . ILE A 1 99 ? -5.439 3.451 6.210 1.00 88.94 99 ILE A CA 1
ATOM 804 C C . ILE A 1 99 ? -4.904 2.947 4.874 1.00 88.94 99 ILE A C 1
ATOM 806 O O . ILE A 1 99 ? -3.693 2.984 4.665 1.00 88.94 99 ILE A O 1
ATOM 810 N N . VAL A 1 100 ? -5.795 2.536 3.969 1.00 89.06 100 VAL A N 1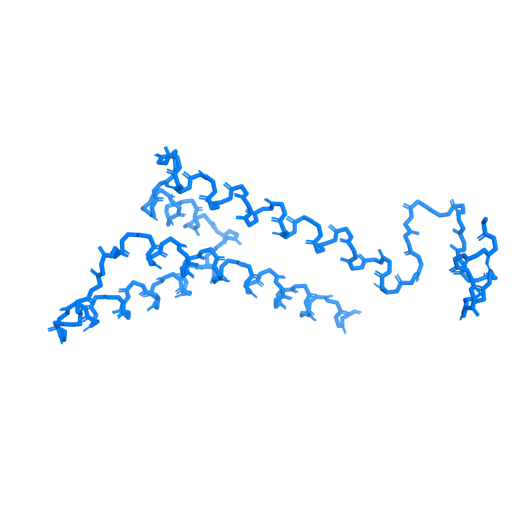
ATOM 811 C CA . VAL A 1 100 ? -5.431 2.074 2.627 1.00 89.06 100 VAL A CA 1
ATOM 812 C C . VAL A 1 100 ? -4.641 3.164 1.901 1.00 89.06 100 VAL A C 1
ATOM 814 O O . VAL A 1 100 ? -3.523 2.904 1.462 1.00 89.06 100 VAL A O 1
ATOM 817 N N . SER A 1 101 ? -5.122 4.414 1.893 1.00 90.81 101 SER A N 1
ATOM 818 C CA . SER A 1 101 ? -4.384 5.536 1.292 1.00 90.81 101 SER A CA 1
ATOM 819 C C . SER A 1 101 ? -2.988 5.728 1.892 1.00 90.81 101 SER A C 1
ATOM 821 O O . SER A 1 101 ? -2.024 5.867 1.149 1.00 90.81 101 SER A O 1
ATOM 823 N N . ALA A 1 102 ? -2.840 5.684 3.220 1.00 89.44 102 ALA A N 1
ATOM 824 C CA . ALA A 1 102 ? -1.532 5.865 3.852 1.00 89.44 102 ALA A CA 1
ATOM 825 C C . ALA A 1 102 ? -0.538 4.736 3.540 1.00 89.44 102 ALA A C 1
ATOM 827 O O . ALA A 1 102 ? 0.667 4.984 3.474 1.00 89.44 102 ALA A O 1
ATOM 828 N N . VAL A 1 103 ? -1.025 3.507 3.354 1.00 87.00 103 VAL A N 1
ATOM 829 C CA . VAL A 1 103 ? -0.192 2.371 2.941 1.00 87.00 103 VAL A CA 1
ATOM 830 C C . VAL A 1 103 ? 0.264 2.538 1.488 1.00 87.00 103 VAL A C 1
ATOM 832 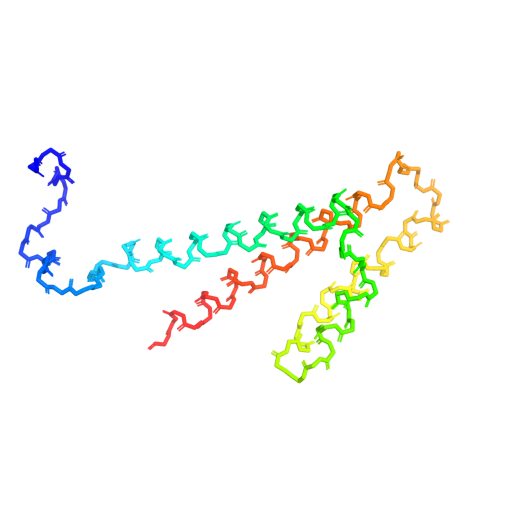O O . VAL A 1 103 ? 1.446 2.351 1.205 1.00 87.00 103 VAL A O 1
ATOM 835 N N . ILE A 1 104 ? -0.628 2.956 0.583 1.00 90.81 104 ILE A N 1
ATOM 836 C CA . ILE A 1 104 ? -0.274 3.258 -0.815 1.00 90.81 104 ILE A CA 1
ATOM 837 C C . ILE A 1 104 ? 0.761 4.384 -0.873 1.00 90.81 104 ILE A C 1
ATOM 839 O O . ILE A 1 104 ? 1.809 4.233 -1.502 1.00 90.81 104 ILE A O 1
ATOM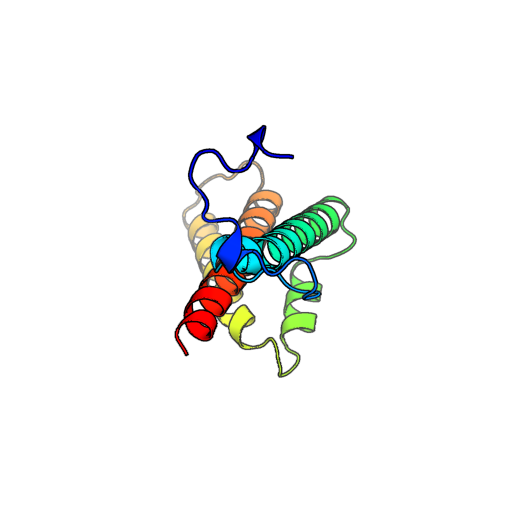 843 N N . ASP A 1 105 ? 0.498 5.494 -0.178 1.00 91.81 105 ASP A N 1
ATOM 844 C CA . ASP A 1 105 ? 1.388 6.654 -0.138 1.00 91.81 105 ASP A CA 1
ATOM 845 C C . ASP A 1 105 ? 2.780 6.270 0.366 1.00 91.81 105 ASP A C 1
ATOM 847 O O . ASP A 1 105 ? 3.790 6.764 -0.139 1.00 91.81 105 ASP A O 1
ATOM 851 N N . PHE A 1 106 ? 2.856 5.374 1.352 1.00 89.94 106 PHE A N 1
ATOM 852 C CA . PHE A 1 106 ? 4.127 4.851 1.832 1.00 89.94 106 PHE A CA 1
ATOM 853 C C . PHE A 1 106 ? 4.899 4.138 0.717 1.00 89.94 106 PHE A C 1
ATOM 855 O O . PHE A 1 106 ? 6.054 4.486 0.487 1.00 89.94 106 PHE A O 1
ATOM 862 N N . PHE A 1 107 ? 4.277 3.201 -0.007 1.00 90.19 107 PHE A N 1
ATOM 863 C CA . PHE A 1 107 ? 4.959 2.455 -1.071 1.00 90.19 107 PHE A CA 1
ATOM 864 C C . PHE A 1 107 ? 5.351 3.327 -2.268 1.00 90.19 107 PHE A C 1
ATOM 866 O O . PHE A 1 107 ? 6.434 3.144 -2.827 1.00 90.19 107 PHE A O 1
ATOM 873 N N . ILE A 1 108 ? 4.523 4.310 -2.636 1.00 92.44 108 ILE A N 1
ATOM 874 C CA . ILE A 1 108 ? 4.863 5.282 -3.685 1.00 92.44 108 ILE A CA 1
ATOM 875 C C . ILE A 1 108 ? 6.105 6.081 -3.277 1.00 92.44 108 ILE A C 1
ATOM 877 O O . ILE A 1 108 ? 7.063 6.182 -4.044 1.00 92.44 108 ILE A O 1
ATOM 881 N N . ASN A 1 109 ? 6.116 6.629 -2.059 1.00 92.19 109 ASN A N 1
ATOM 882 C CA . ASN A 1 109 ? 7.248 7.419 -1.579 1.00 92.19 109 ASN A CA 1
ATOM 883 C C . ASN A 1 109 ? 8.517 6.576 -1.421 1.00 92.19 109 ASN A C 1
ATOM 885 O O . ASN A 1 109 ? 9.595 7.041 -1.783 1.00 92.19 109 ASN A O 1
ATOM 889 N N . ASP A 1 110 ? 8.394 5.347 -0.921 1.00 90.69 110 ASP A N 1
ATOM 890 C CA . ASP A 1 110 ? 9.508 4.406 -0.791 1.00 90.69 110 ASP A CA 1
ATOM 891 C C . ASP A 1 110 ? 10.133 4.101 -2.159 1.00 90.69 110 ASP A C 1
ATOM 893 O O . ASP A 1 110 ? 11.343 4.248 -2.341 1.00 90.69 110 ASP A O 1
ATOM 897 N N . THR A 1 111 ? 9.294 3.831 -3.165 1.00 92.06 111 THR A N 1
ATOM 898 C CA . THR A 1 111 ? 9.729 3.630 -4.554 1.00 92.06 111 THR A CA 1
ATOM 899 C C . THR A 1 111 ? 10.488 4.848 -5.083 1.00 92.06 111 THR A C 1
ATOM 901 O O . THR A 1 111 ? 11.581 4.700 -5.621 1.00 92.06 111 THR A O 1
ATOM 904 N N . ILE A 1 112 ? 9.966 6.064 -4.878 1.00 92.56 112 ILE A N 1
ATOM 905 C CA . ILE A 1 112 ? 10.617 7.314 -5.316 1.00 92.56 112 ILE A CA 1
ATOM 906 C C . ILE A 1 112 ? 11.956 7.547 -4.602 1.00 92.56 112 ILE A C 1
ATOM 908 O O . ILE A 1 112 ? 12.886 8.101 -5.189 1.00 92.56 112 ILE A O 1
ATOM 912 N N . ILE A 1 113 ? 12.059 7.202 -3.317 1.00 92.56 113 ILE A N 1
ATOM 913 C CA . ILE A 1 113 ? 13.297 7.356 -2.542 1.00 92.56 113 ILE A CA 1
ATOM 914 C C . ILE A 1 113 ? 14.359 6.388 -3.061 1.00 92.56 113 ILE A C 1
ATOM 916 O O . ILE A 1 113 ? 15.507 6.785 -3.266 1.00 92.56 113 ILE A O 1
ATOM 920 N N . HIS A 1 114 ? 13.975 5.136 -3.300 1.00 90.31 114 HIS A N 1
ATOM 921 C CA . HIS A 1 114 ? 14.897 4.088 -3.716 1.00 90.31 114 HIS A CA 1
ATOM 922 C C . HIS A 1 114 ? 15.217 4.098 -5.216 1.00 90.31 114 HIS A C 1
ATOM 924 O O . HIS A 1 114 ? 16.252 3.560 -5.592 1.00 90.31 114 HIS A O 1
ATOM 930 N N . SER A 1 115 ? 14.425 4.778 -6.051 1.00 87.38 115 SER A N 1
ATOM 931 C CA . SER A 1 115 ? 14.701 4.956 -7.485 1.00 87.38 115 SER A CA 1
ATOM 932 C C . SER A 1 115 ? 15.679 6.096 -7.807 1.00 87.38 115 SER A C 1
ATOM 934 O O . SER A 1 115 ? 15.964 6.340 -8.977 1.00 87.38 115 SER A O 1
ATOM 936 N N . LYS A 1 116 ? 16.122 6.866 -6.803 1.00 81.19 116 LYS A N 1
ATOM 937 C CA . LYS A 1 116 ? 17.039 8.015 -6.970 1.00 81.19 116 LYS A CA 1
ATOM 938 C C . LYS A 1 116 ? 18.520 7.664 -6.805 1.00 81.19 116 LYS A C 1
ATOM 940 O O . LYS A 1 116 ? 19.355 8.549 -6.986 1.00 81.19 116 LYS A O 1
ATOM 945 N N . ASN A 1 117 ? 18.824 6.421 -6.434 1.00 55.56 117 ASN A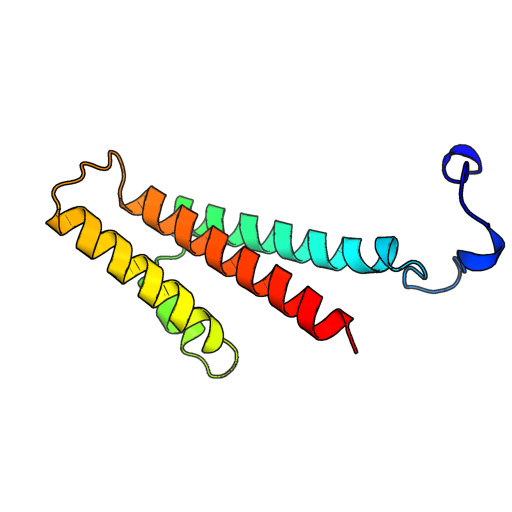 N 1
ATOM 946 C CA . ASN A 1 117 ? 20.184 5.886 -6.326 1.00 55.56 117 ASN A CA 1
ATOM 947 C C . ASN A 1 117 ? 20.489 4.991 -7.524 1.00 55.56 117 ASN A C 1
ATOM 949 O O . ASN A 1 117 ? 21.680 4.929 -7.895 1.00 55.56 117 ASN A O 1
#

Sequence (117 aa):
MQEFLSNGDVSYLYPQLPMATTLEGQIIPIADEIAQRSHDLDDSFASGILDVEQLRNYLSLQKMRSLQKPLQIIEHQLNEAKEKRRVFVNIEELRHSRIVSAVIDFFINDTIIHSKN

Secondary structure (DSSP, 8-state):
-GGGGTT--GGG--TTSSS-SSHHHHHHHHHHHHHHHHHHHHHHHHTTSS-HHHHHHHHTSTTSHHHHHHHHHHHHHHHHHHHTT---S-HHHHHHHHHHHHHHHHHHHHHHHHTT-

pLDDT: mean 82.98, std 10.29, range [48.91, 95.88]

Foldseek 3Di:
DCVVPPPHDPVQQPVVDPAGRDPVRNCVVLVVVLVVVLVVQLVCLVVVVDDPVNVLVVCVPPPNVVLNVQLVVLVVVLVVCVVVVPDDPDSSNVSSVSSSVSSSVVSVVVCVVVVVD

Radius of gyration: 19.65 Å; chains: 1; bounding box: 42×28×56 Å